Protein AF-A0A1B5Z9S0-F1 (afdb_monomer)

Sequence (116 aa):
MFTLGWGVGGEAWVWRQPLRAWEEEMLGECQTLLLTVSLQDQFSDRWQWRPDLDRGYTVRGAYQLLTDQDVAPLDVAAGLIWHSQVPLKVSILAWRLLRDRLPTKANLISRGCLSS

Organism: Trifolium subterraneum (NCBI:txid3900)

Structure (mmCIF, N/CA/C/O backbone):
data_AF-A0A1B5Z9S0-F1
#
_entry.id   AF-A0A1B5Z9S0-F1
#
loop_
_atom_site.group_PDB
_atom_site.id
_atom_site.type_symbol
_atom_site.label_atom_id
_atom_site.label_alt_id
_atom_site.label_comp_id
_atom_site.label_asym_id
_atom_site.label_entity_id
_atom_site.label_seq_id
_atom_site.pdbx_PDB_ins_code
_atom_site.Cartn_x
_atom_site.Cartn_y
_atom_site.Cartn_z
_atom_site.occupancy
_atom_site.B_iso_or_equiv
_atom_site.auth_seq_id
_atom_site.auth_comp_id
_atom_site.auth_asym_id
_atom_site.auth_atom_id
_atom_site.pdbx_PDB_model_num
ATOM 1 N N . MET A 1 1 ? -17.980 -10.823 32.145 1.00 39.53 1 MET A N 1
ATOM 2 C CA . MET A 1 1 ? -18.775 -11.681 31.242 1.00 39.53 1 MET A CA 1
ATOM 3 C C . MET A 1 1 ? -20.001 -10.870 30.832 1.00 39.53 1 MET A C 1
ATOM 5 O O . MET A 1 1 ? -20.723 -10.445 31.720 1.00 39.53 1 MET A O 1
ATOM 9 N N . PHE A 1 2 ? -20.146 -10.599 29.529 1.00 36.25 2 PHE A N 1
ATOM 10 C CA . PHE A 1 2 ? -21.227 -9.855 28.852 1.00 36.25 2 PHE A CA 1
ATOM 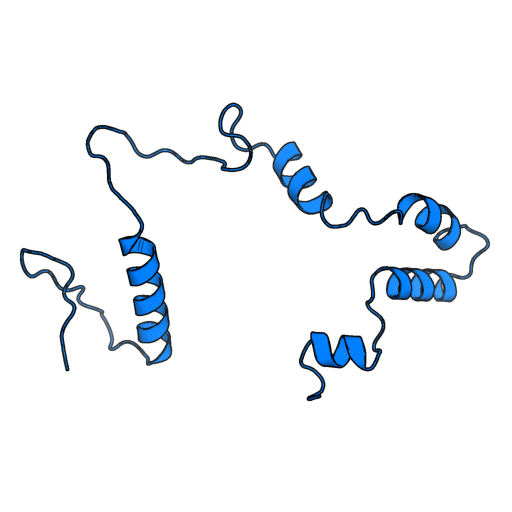11 C C . PHE A 1 2 ? -21.395 -8.355 29.149 1.00 36.25 2 PHE A C 1
ATOM 13 O O . PHE A 1 2 ? -22.282 -7.937 29.882 1.00 36.25 2 PHE A O 1
ATOM 20 N N . THR A 1 3 ? -20.634 -7.531 28.433 1.00 44.34 3 THR A N 1
ATOM 21 C CA . THR A 1 3 ? -21.094 -6.201 28.008 1.00 44.34 3 THR A CA 1
ATOM 22 C C . THR A 1 3 ? -20.685 -6.043 26.557 1.00 44.34 3 THR A C 1
ATOM 24 O O . THR A 1 3 ? -19.490 -5.953 26.317 1.00 44.34 3 THR A O 1
ATOM 27 N N . LEU A 1 4 ? -21.636 -6.092 25.619 1.00 47.66 4 LEU A N 1
ATOM 28 C CA . LEU A 1 4 ? -21.626 -5.381 24.324 1.00 47.66 4 LEU A CA 1
ATOM 29 C C . LEU A 1 4 ? -22.734 -5.943 23.424 1.00 47.66 4 LEU A C 1
ATOM 31 O O . LEU A 1 4 ? -22.500 -6.655 22.451 1.00 47.66 4 LEU A O 1
ATOM 35 N N . GLY A 1 5 ? -23.972 -5.599 23.782 1.00 45.69 5 GLY A N 1
ATOM 36 C CA . GLY A 1 5 ? -25.046 -5.492 22.808 1.00 45.69 5 GLY A CA 1
ATOM 37 C C . GLY A 1 5 ? -25.050 -4.073 22.260 1.00 45.69 5 GLY A C 1
ATOM 38 O O . GLY A 1 5 ? -25.242 -3.125 23.016 1.00 45.69 5 GLY A O 1
ATOM 39 N N . TRP A 1 6 ? -24.769 -3.921 20.971 1.00 55.22 6 TRP A N 1
ATOM 40 C CA . TRP A 1 6 ? -24.775 -2.632 20.289 1.00 55.22 6 TRP A CA 1
ATOM 41 C C . TRP A 1 6 ? -26.215 -2.181 20.033 1.00 55.22 6 TRP A C 1
ATOM 43 O O . TRP A 1 6 ? -26.771 -2.421 18.969 1.00 55.22 6 TRP A O 1
ATOM 53 N N . GLY A 1 7 ? -26.825 -1.518 21.014 1.00 46.81 7 GLY A N 1
ATOM 54 C CA . GLY A 1 7 ? -28.094 -0.830 20.819 1.00 46.81 7 GLY A CA 1
ATOM 55 C C . GLY A 1 7 ? -28.592 -0.152 22.088 1.00 46.81 7 GLY A C 1
ATOM 56 O O . GLY A 1 7 ? -28.710 -0.789 23.130 1.00 46.81 7 GLY A O 1
ATOM 57 N N . VAL A 1 8 ? -28.989 1.119 21.972 1.00 47.00 8 VAL A N 1
ATOM 58 C CA . VAL A 1 8 ? -29.750 1.859 23.004 1.00 47.00 8 VAL A CA 1
ATOM 59 C C . VAL A 1 8 ? -31.100 1.169 23.318 1.00 47.00 8 VAL A C 1
ATOM 61 O O . VAL A 1 8 ? -31.738 1.486 24.316 1.00 47.00 8 VAL A O 1
ATOM 64 N N . GLY A 1 9 ? -31.502 0.170 22.516 1.00 52.38 9 GLY A N 1
ATOM 65 C CA . GLY A 1 9 ? -32.674 -0.691 22.714 1.00 52.38 9 GLY A CA 1
ATOM 66 C C . GLY A 1 9 ? -32.392 -2.176 23.004 1.00 52.38 9 GLY A C 1
ATOM 67 O O . GLY A 1 9 ? -33.333 -2.957 23.005 1.00 52.38 9 GLY A O 1
ATOM 68 N N . GLY A 1 10 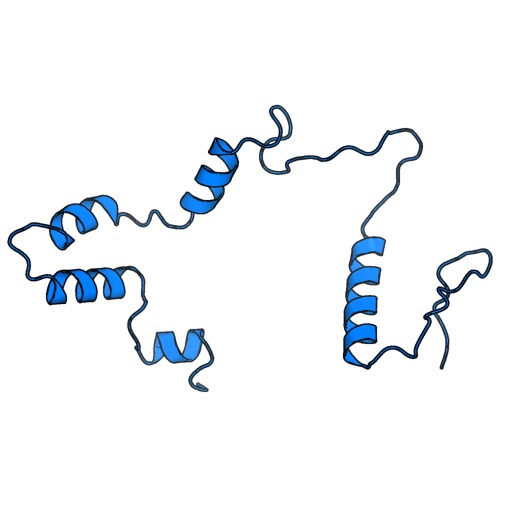? -31.142 -2.594 23.250 1.00 48.00 10 GLY A N 1
ATOM 69 C CA . GLY A 1 10 ? -30.860 -3.955 23.734 1.00 48.00 10 GLY A CA 1
ATOM 70 C C . GLY A 1 10 ? -30.852 -5.089 22.697 1.00 48.00 10 GLY A C 1
ATOM 71 O O . GLY A 1 10 ? -30.881 -6.252 23.094 1.00 48.00 10 GLY A O 1
ATOM 72 N N . GLU A 1 11 ? -30.746 -4.811 21.396 1.00 53.69 11 GLU A N 1
ATOM 73 C CA . GLU A 1 11 ? -30.492 -5.868 20.406 1.00 53.69 11 GLU A CA 1
ATOM 74 C C . GLU A 1 11 ? -28.991 -6.170 20.323 1.00 53.69 11 GLU A C 1
ATOM 76 O O . GLU A 1 11 ? -28.239 -5.634 19.511 1.00 53.69 11 GLU A O 1
ATOM 81 N N . ALA A 1 12 ? -28.526 -7.019 21.239 1.00 62.91 12 ALA A N 1
ATOM 82 C CA . ALA A 1 12 ? -27.203 -7.607 21.139 1.00 62.91 12 ALA A CA 1
ATOM 83 C C . ALA A 1 12 ? -27.143 -8.560 19.941 1.00 62.91 12 ALA A C 1
ATOM 85 O O . ALA A 1 12 ? -28.045 -9.374 19.749 1.00 62.91 12 ALA A O 1
ATOM 86 N N . TRP A 1 13 ? -26.063 -8.489 19.161 1.00 68.25 13 TRP A N 1
ATOM 87 C CA . TRP A 1 13 ? -25.800 -9.450 18.094 1.00 68.25 13 TRP A CA 1
ATOM 88 C C . TRP A 1 13 ? -25.803 -10.867 18.678 1.00 68.25 13 TRP A C 1
ATOM 90 O O . TRP A 1 13 ? -24.955 -11.211 19.504 1.00 68.25 13 TRP A O 1
ATOM 100 N N . VAL A 1 14 ? -26.770 -11.689 18.268 1.00 75.19 14 VAL A N 1
ATOM 101 C CA . VAL A 1 14 ? -26.849 -13.093 18.681 1.00 75.19 14 VAL A CA 1
ATOM 102 C C . VAL A 1 14 ? -26.053 -13.927 17.688 1.00 75.19 14 VAL A C 1
ATOM 104 O O . VAL A 1 14 ? -26.518 -14.248 16.592 1.00 75.19 14 VAL A O 1
ATOM 107 N N . TRP A 1 15 ? -24.829 -14.277 18.069 1.00 80.62 15 TRP A N 1
ATOM 108 C CA . TRP A 1 15 ? -23.994 -15.175 17.280 1.00 80.62 15 TRP A CA 1
ATOM 109 C C . TRP A 1 15 ? -24.552 -16.600 17.328 1.00 80.62 15 TRP A C 1
ATOM 111 O O . TRP A 1 15 ? -24.961 -17.090 18.380 1.00 80.62 15 TRP A O 1
ATOM 121 N N . ARG A 1 16 ? -24.545 -17.298 16.186 1.00 83.62 16 ARG A N 1
ATOM 122 C CA . ARG A 1 16 ? -25.005 -18.699 16.106 1.00 83.62 16 ARG A CA 1
ATOM 123 C C . ARG A 1 16 ? -24.112 -19.671 16.889 1.00 83.62 16 ARG A C 1
ATOM 125 O O . ARG A 1 16 ? -24.557 -20.763 17.221 1.00 83.62 16 ARG A O 1
ATOM 132 N N . GLN A 1 17 ? -22.867 -19.283 17.160 1.00 85.19 17 GLN A N 1
ATOM 133 C CA . GLN A 1 17 ? -21.874 -20.042 17.916 1.00 85.19 17 GLN A CA 1
ATOM 134 C C . GLN A 1 17 ? -21.082 -19.073 18.816 1.00 85.19 17 GLN A C 1
ATOM 136 O O . GLN A 1 17 ? -20.920 -17.914 18.427 1.00 85.19 17 GLN A O 1
ATOM 141 N N . PRO A 1 18 ? -20.552 -19.522 19.974 1.00 84.88 18 PRO A N 1
ATOM 142 C CA . PRO A 1 18 ? -19.528 -18.774 20.694 1.00 84.88 18 PRO A CA 1
ATOM 143 C C . PRO A 1 18 ? -18.347 -18.421 19.787 1.00 84.88 18 PRO A C 1
ATOM 145 O O . PRO A 1 18 ? -17.822 -19.292 19.080 1.00 84.88 18 PRO A O 1
ATOM 148 N N . LEU A 1 19 ? -17.948 -17.152 19.834 1.00 84.50 19 LEU A N 1
ATOM 149 C CA . LEU A 1 19 ? -16.773 -16.662 19.131 1.00 84.50 19 LEU A CA 1
ATOM 150 C C . LEU A 1 19 ? -15.516 -17.284 19.738 1.00 84.50 19 LEU A C 1
ATOM 152 O O . LEU A 1 19 ? -15.411 -17.508 20.945 1.00 84.50 19 LEU A O 1
ATOM 156 N N . ARG A 1 20 ? -14.552 -17.593 18.882 1.00 89.12 20 ARG A N 1
ATOM 157 C CA . ARG A 1 20 ? -13.207 -17.980 19.302 1.00 89.12 20 ARG A CA 1
ATOM 158 C C . ARG A 1 20 ? -12.450 -16.732 19.750 1.00 89.12 20 ARG A C 1
ATOM 160 O O . ARG A 1 20 ? -12.764 -15.631 19.313 1.00 89.12 20 ARG A O 1
ATOM 167 N N . ALA A 1 21 ? -11.401 -16.905 20.551 1.00 85.94 21 ALA A N 1
ATOM 168 C CA . ALA A 1 21 ? -10.630 -15.777 21.087 1.00 85.94 21 ALA A CA 1
ATOM 169 C C . ALA A 1 21 ? -10.142 -14.793 20.000 1.00 85.94 21 ALA A C 1
ATOM 171 O O . ALA A 1 21 ? -10.245 -13.586 20.173 1.00 85.94 21 ALA A O 1
ATOM 172 N N . TRP A 1 22 ? -9.692 -15.297 18.846 1.00 88.81 22 TRP A N 1
ATOM 173 C CA . TRP A 1 22 ? -9.279 -14.443 17.726 1.00 88.81 22 TRP A CA 1
ATOM 174 C C . TRP A 1 22 ? -10.456 -13.778 16.993 1.00 88.81 22 TRP A C 1
ATOM 176 O O . TRP A 1 22 ? -10.290 -12.720 16.403 1.00 88.81 22 TRP A O 1
ATOM 186 N N . GLU A 1 23 ? -11.652 -14.373 17.010 1.00 88.75 23 GLU A N 1
ATOM 187 C CA . GLU A 1 23 ? -12.852 -13.753 16.431 1.00 88.75 23 GLU A CA 1
ATOM 188 C C . GLU A 1 23 ? -13.360 -12.619 17.328 1.00 88.75 23 GLU A C 1
ATOM 190 O O . GLU A 1 23 ? -13.832 -11.608 16.818 1.00 88.75 23 GLU A O 1
ATOM 195 N N . GLU A 1 24 ? -13.228 -12.756 18.652 1.00 86.19 24 GLU A N 1
ATOM 196 C CA . GLU A 1 24 ? -13.491 -11.669 19.603 1.00 86.19 24 GLU A CA 1
ATOM 197 C C . GLU A 1 24 ? -12.503 -10.510 19.420 1.00 86.19 24 GLU A C 1
ATOM 199 O O . GLU A 1 24 ? -12.915 -9.350 19.430 1.00 86.19 24 GLU A O 1
ATOM 204 N N . GLU A 1 25 ? -11.222 -10.814 19.191 1.00 86.88 25 GLU A N 1
ATOM 205 C CA . GLU A 1 25 ? -10.195 -9.815 18.872 1.00 86.88 25 GLU A CA 1
ATOM 206 C C . GLU A 1 25 ? -10.524 -9.073 17.567 1.00 86.88 25 GLU A C 1
ATOM 208 O O . GLU A 1 25 ? -10.637 -7.846 17.569 1.00 86.88 25 GLU A O 1
ATOM 213 N N . MET A 1 26 ? -10.807 -9.805 16.482 1.00 87.50 26 MET A N 1
ATOM 214 C CA . MET A 1 26 ? -11.238 -9.215 15.207 1.00 87.50 26 MET A CA 1
ATOM 215 C C . MET A 1 26 ? -12.522 -8.387 15.352 1.00 87.50 26 MET A C 1
ATOM 217 O O . MET A 1 26 ? -12.646 -7.320 14.752 1.00 87.50 26 MET A O 1
ATOM 221 N N . LEU A 1 27 ? -13.487 -8.845 16.157 1.00 86.94 27 LEU A N 1
ATOM 222 C CA . LEU A 1 27 ? -14.707 -8.089 16.429 1.00 86.94 27 LEU A CA 1
ATOM 223 C C . LEU A 1 27 ? -14.394 -6.777 17.164 1.00 86.94 27 LEU A C 1
ATOM 225 O O . LEU A 1 27 ? -14.987 -5.751 16.833 1.00 86.94 27 LEU A O 1
ATOM 229 N N . GLY A 1 28 ? -13.464 -6.789 18.121 1.00 87.19 28 GLY A N 1
ATOM 230 C CA . GLY A 1 28 ? -12.987 -5.588 18.811 1.00 87.19 28 GLY A CA 1
ATOM 231 C C . GLY A 1 28 ? -12.329 -4.580 17.863 1.00 87.19 28 GLY A C 1
ATOM 232 O O . GLY A 1 28 ? -12.619 -3.380 17.927 1.00 87.19 28 GLY A O 1
ATOM 233 N N . GLU A 1 29 ? -11.513 -5.058 16.923 1.00 88.94 29 GLU A N 1
ATOM 234 C CA . GLU A 1 29 ? -10.938 -4.223 15.863 1.00 88.94 29 GLU A CA 1
ATOM 235 C C . GLU A 1 29 ? -12.027 -3.621 14.966 1.00 88.94 29 GLU A C 1
ATOM 237 O O . GLU A 1 29 ? -12.057 -2.406 14.751 1.00 88.94 29 GLU A O 1
ATOM 242 N N . CYS A 1 30 ? -12.977 -4.438 14.498 1.00 85.31 30 CYS A N 1
ATOM 243 C CA . CYS A 1 30 ? -14.103 -3.973 13.689 1.00 85.31 30 CYS A CA 1
ATOM 244 C C . CYS A 1 30 ? -14.945 -2.920 14.419 1.00 85.31 30 CYS A C 1
ATOM 246 O O . CYS A 1 30 ? -15.304 -1.903 13.828 1.00 85.31 30 CYS A O 1
ATOM 248 N N . GLN A 1 31 ? -15.243 -3.128 15.703 1.00 84.19 31 GLN A N 1
ATOM 249 C CA . GLN A 1 31 ? -15.976 -2.157 16.518 1.00 84.19 31 GLN A CA 1
ATOM 250 C C . GLN A 1 31 ? -15.226 -0.829 16.620 1.00 84.19 31 GLN A C 1
ATOM 252 O O . GLN A 1 31 ? -15.828 0.233 16.469 1.00 84.19 31 GLN A O 1
ATOM 257 N N . THR A 1 32 ? -13.909 -0.885 16.814 1.00 87.69 32 THR A N 1
ATOM 258 C CA . THR A 1 32 ? -13.063 0.310 16.882 1.00 87.69 32 THR A CA 1
ATOM 259 C C . THR A 1 32 ? -13.082 1.082 15.563 1.00 87.69 32 THR A C 1
ATOM 261 O O . THR A 1 32 ? -13.198 2.306 15.570 1.00 87.69 32 THR A O 1
ATOM 264 N N . LEU A 1 33 ? -13.053 0.383 14.424 1.00 85.00 33 LEU A N 1
ATOM 265 C CA . LEU A 1 33 ? -13.194 1.004 13.105 1.00 85.00 33 LEU A CA 1
ATOM 266 C C . LEU A 1 33 ? -14.568 1.664 12.929 1.00 85.00 33 LEU A C 1
ATOM 268 O O . LEU A 1 33 ? -14.641 2.805 12.479 1.00 85.00 33 LEU A O 1
ATOM 272 N N . LEU A 1 34 ? -15.651 0.991 13.324 1.00 83.25 34 LEU A N 1
ATOM 273 C CA . LEU A 1 34 ? -17.013 1.518 13.188 1.00 83.25 34 LEU A CA 1
ATOM 274 C C . LEU A 1 34 ? -17.276 2.735 14.084 1.00 83.25 34 LEU A C 1
ATOM 276 O O . LEU A 1 34 ? -17.995 3.636 13.665 1.00 83.25 34 LEU A O 1
ATOM 280 N N . LEU A 1 35 ? -16.651 2.817 15.266 1.00 83.44 35 LEU A N 1
ATOM 281 C CA . LEU A 1 35 ? -16.742 4.001 16.135 1.00 83.44 35 LEU A CA 1
ATOM 282 C C . LEU A 1 35 ? -16.214 5.281 15.472 1.00 83.44 35 LEU A C 1
ATOM 284 O O . LEU A 1 35 ? -16.612 6.377 15.859 1.00 83.44 35 LEU A O 1
ATOM 288 N N . THR A 1 36 ? -15.329 5.163 14.479 1.00 85.62 36 THR A N 1
ATOM 289 C CA . THR A 1 36 ? -14.799 6.325 13.747 1.00 85.62 36 THR A CA 1
ATOM 290 C C . THR A 1 36 ? -15.713 6.811 12.621 1.00 85.62 36 THR A C 1
ATOM 292 O O . THR A 1 36 ? -15.459 7.865 12.037 1.00 85.62 36 THR A O 1
ATOM 295 N N . VAL A 1 37 ? -16.783 6.072 12.312 1.00 80.88 37 VAL A N 1
ATOM 296 C CA . VAL A 1 37 ? -17.708 6.388 11.222 1.00 80.88 37 VAL A CA 1
ATOM 297 C C . VAL A 1 37 ? -18.876 7.217 11.752 1.00 80.88 37 VAL A C 1
ATOM 299 O O . VAL A 1 37 ? -19.578 6.810 12.673 1.00 80.88 37 VAL A O 1
ATOM 302 N N . SER A 1 38 ? -19.124 8.373 11.134 1.00 80.56 38 SER A N 1
ATOM 303 C CA . SER A 1 38 ? -20.330 9.171 11.362 1.00 80.56 38 SER A CA 1
ATOM 304 C C . SER A 1 38 ? -21.313 8.977 10.208 1.00 80.56 38 SER A C 1
ATOM 306 O O . SER A 1 38 ? -21.012 9.276 9.053 1.00 80.56 38 SER A O 1
ATOM 308 N N . LEU A 1 39 ? -22.496 8.447 10.520 1.00 80.94 39 LEU A N 1
ATOM 309 C CA . LEU A 1 39 ? -23.570 8.263 9.544 1.00 80.94 39 LEU A CA 1
ATOM 310 C C . LEU A 1 39 ? -24.332 9.579 9.353 1.00 80.94 39 LEU A C 1
ATOM 312 O O . LEU A 1 39 ? -24.601 10.293 10.320 1.00 80.94 39 LEU A O 1
ATOM 316 N N . GLN A 1 40 ? -24.666 9.900 8.105 1.00 82.81 40 GLN A N 1
ATOM 317 C CA . GLN A 1 40 ? -25.405 11.108 7.737 1.00 82.81 40 GLN A CA 1
ATOM 318 C C . GLN A 1 40 ? -26.702 10.698 7.037 1.00 82.81 40 GLN A C 1
ATOM 320 O O . GLN A 1 40 ? -26.658 10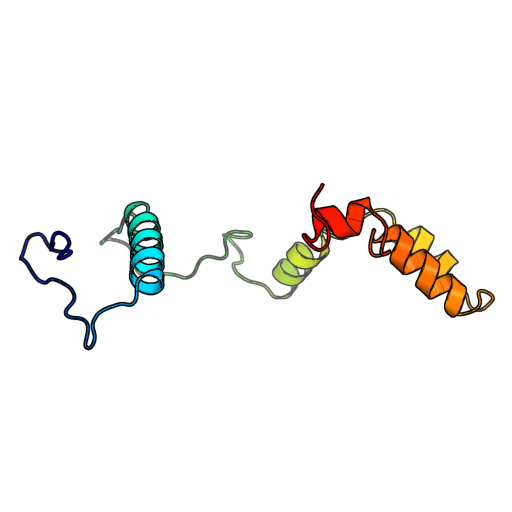.164 5.935 1.00 82.81 40 GLN A O 1
ATOM 325 N N . 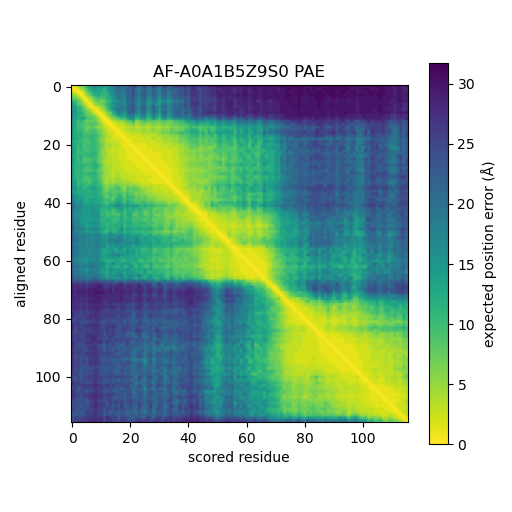ASP A 1 41 ? -27.845 10.954 7.672 1.00 83.69 41 ASP A N 1
ATOM 326 C CA . ASP A 1 41 ? -29.174 10.522 7.201 1.00 83.69 41 ASP A CA 1
ATOM 327 C C . ASP A 1 41 ? -29.620 11.251 5.916 1.00 83.69 41 ASP A C 1
ATOM 329 O O . ASP A 1 41 ? -30.424 10.772 5.124 1.00 83.69 41 ASP A O 1
ATOM 333 N N . GLN A 1 42 ? -29.050 12.428 5.665 1.00 88.81 42 GLN A N 1
ATOM 334 C CA . GLN A 1 42 ? -29.405 13.280 4.534 1.00 88.81 42 GLN A CA 1
ATOM 335 C C . GLN A 1 42 ? -28.679 12.939 3.219 1.00 88.81 42 GLN A C 1
ATOM 337 O O . GLN A 1 42 ? -28.937 13.585 2.202 1.00 88.81 42 GLN A O 1
ATOM 342 N N . PHE A 1 43 ? -27.767 11.960 3.213 1.00 83.56 43 PHE A N 1
ATOM 343 C CA . PHE A 1 43 ? -27.023 11.561 2.017 1.00 83.56 43 PHE A CA 1
ATOM 344 C C . PHE A 1 43 ? -27.209 10.077 1.716 1.00 83.56 43 PHE A C 1
ATOM 346 O O . PHE A 1 43 ? -27.166 9.234 2.602 1.00 83.56 43 PHE A O 1
ATOM 353 N N . SER A 1 44 ? -27.373 9.755 0.434 1.00 85.69 44 SER A N 1
ATOM 354 C CA . SER A 1 44 ? -27.373 8.368 -0.024 1.00 85.69 44 SER A CA 1
ATOM 355 C C . SER A 1 44 ? -25.947 7.816 -0.067 1.00 85.69 44 SER A C 1
ATOM 357 O O . SER A 1 44 ? -25.011 8.517 -0.473 1.00 85.69 44 SER A O 1
ATOM 359 N N . ASP A 1 45 ? -25.797 6.549 0.319 1.00 86.62 45 ASP A N 1
ATOM 360 C CA . ASP A 1 45 ? -24.522 5.843 0.293 1.00 86.62 45 ASP A CA 1
ATOM 361 C C . ASP A 1 45 ? -23.932 5.791 -1.121 1.00 86.62 45 ASP A C 1
ATOM 363 O O . ASP A 1 45 ? -24.585 5.404 -2.093 1.00 86.62 45 ASP A O 1
ATOM 367 N N . ARG A 1 46 ? -22.651 6.157 -1.235 1.00 83.94 46 ARG A N 1
ATOM 368 C CA . ARG A 1 46 ? -21.902 6.095 -2.495 1.00 83.94 46 ARG A CA 1
ATOM 369 C C . ARG A 1 46 ? -20.474 5.622 -2.276 1.00 83.94 46 ARG A C 1
ATOM 371 O O . ARG A 1 46 ? -19.798 6.052 -1.343 1.00 83.94 46 ARG A O 1
ATOM 378 N N . TRP A 1 47 ? -19.989 4.794 -3.196 1.00 83.06 47 TRP A N 1
ATOM 379 C CA . TRP A 1 47 ? -18.583 4.406 -3.246 1.00 83.06 47 TRP A CA 1
ATOM 380 C C . TRP A 1 47 ? -17.730 5.589 -3.699 1.00 83.06 47 TRP A C 1
ATOM 382 O O . TRP A 1 47 ? -17.982 6.175 -4.750 1.00 83.06 47 TRP A O 1
ATOM 392 N N . GLN A 1 48 ? -16.711 5.931 -2.911 1.00 85.19 48 GLN A N 1
ATOM 393 C CA . GLN A 1 48 ? -15.770 7.000 -3.234 1.00 85.19 48 GLN A CA 1
ATOM 394 C C . GLN A 1 48 ? -14.374 6.422 -3.420 1.00 85.19 48 GLN A C 1
ATOM 396 O O . GLN A 1 48 ? -13.854 5.697 -2.570 1.00 85.19 48 GLN A O 1
ATOM 401 N N . TRP A 1 49 ? -13.750 6.770 -4.539 1.00 88.88 49 TRP A N 1
ATOM 402 C CA . TRP A 1 49 ? -12.355 6.450 -4.782 1.00 88.88 49 TRP A CA 1
ATOM 403 C C . TRP A 1 49 ? -11.487 7.533 -4.145 1.00 88.88 49 TRP A C 1
ATOM 405 O O . TRP A 1 49 ? -11.321 8.611 -4.700 1.00 88.88 49 TRP A O 1
ATOM 415 N N . ARG A 1 50 ? -10.949 7.264 -2.949 1.00 85.38 50 ARG A N 1
ATOM 416 C CA . ARG A 1 50 ? -10.175 8.255 -2.173 1.00 85.38 50 ARG A CA 1
ATOM 417 C C . ARG A 1 50 ? -9.061 8.971 -2.958 1.00 85.38 50 ARG A C 1
ATOM 419 O O . ARG A 1 50 ? -8.863 10.151 -2.690 1.00 85.38 50 ARG A O 1
ATOM 426 N N . PRO A 1 51 ? -8.330 8.314 -3.879 1.00 84.62 51 PRO A N 1
ATOM 427 C CA . PRO A 1 51 ? -7.280 8.986 -4.643 1.00 84.62 51 PRO A CA 1
ATOM 428 C C . PRO A 1 51 ? -7.774 10.010 -5.674 1.00 84.62 51 PRO A C 1
ATOM 430 O O . PRO A 1 51 ? -7.011 10.900 -6.028 1.00 84.62 51 PRO A O 1
ATOM 433 N N . ASP A 1 52 ? -9.007 9.888 -6.171 1.00 83.19 52 ASP A N 1
ATOM 434 C CA . ASP A 1 52 ? -9.597 10.832 -7.127 1.00 83.19 52 ASP A CA 1
ATOM 435 C C . ASP A 1 52 ? -11.109 10.913 -6.886 1.00 83.19 52 ASP A C 1
ATOM 437 O O . ASP A 1 52 ? -11.877 10.029 -7.282 1.00 83.19 52 ASP A O 1
ATOM 441 N N . LEU A 1 53 ? -11.520 11.975 -6.190 1.00 82.31 53 LEU A N 1
ATOM 442 C CA . LEU A 1 53 ? -12.909 12.203 -5.796 1.00 82.31 53 LEU A CA 1
ATOM 443 C C . LEU A 1 53 ? -13.774 12.743 -6.947 1.00 82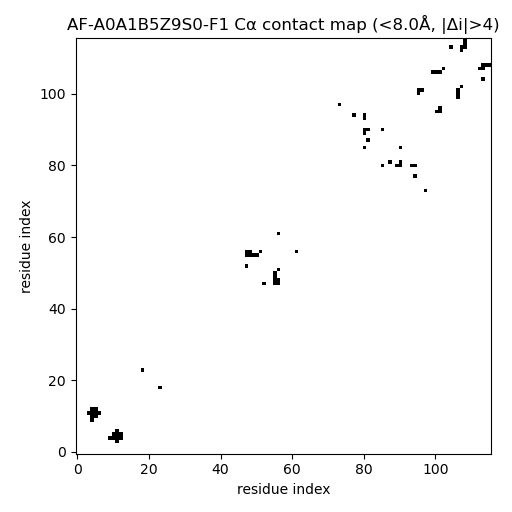.31 53 LEU A C 1
ATOM 445 O O . LEU A 1 53 ? -14.996 12.628 -6.869 1.00 82.31 53 LEU A O 1
ATOM 449 N N . ASP A 1 54 ? -13.160 13.285 -8.004 1.00 82.25 54 ASP A N 1
ATOM 450 C CA . ASP A 1 54 ? -13.863 13.946 -9.107 1.00 82.25 54 ASP A CA 1
ATOM 451 C C . ASP A 1 54 ? -14.164 12.970 -10.250 1.00 82.25 54 ASP A C 1
ATOM 453 O O . ASP A 1 54 ? -15.291 12.903 -10.742 1.00 82.25 54 ASP A O 1
ATOM 457 N N . ARG A 1 55 ? -13.164 12.188 -10.683 1.00 83.12 55 ARG A N 1
ATOM 458 C CA . ARG A 1 55 ? -13.336 11.169 -11.737 1.00 83.12 55 ARG A CA 1
ATOM 459 C C . ARG A 1 55 ? -13.727 9.801 -11.192 1.00 83.12 55 ARG A C 1
ATOM 461 O O . ARG A 1 55 ? -14.223 8.973 -11.957 1.00 83.12 55 ARG A O 1
ATOM 468 N N . GLY A 1 56 ? -13.504 9.553 -9.903 1.00 86.75 56 GLY A N 1
ATOM 469 C CA . GLY A 1 56 ? -13.740 8.258 -9.279 1.00 86.75 56 GLY A CA 1
ATOM 470 C C . GLY A 1 56 ? -12.692 7.207 -9.662 1.00 86.75 56 GLY A C 1
ATOM 471 O O . GLY A 1 56 ? -11.566 7.509 -10.063 1.00 86.75 56 GLY A O 1
ATOM 472 N N . TYR A 1 57 ? -13.056 5.932 -9.514 1.00 86.31 57 TYR A N 1
ATOM 473 C CA . TYR A 1 57 ? -12.146 4.827 -9.803 1.00 86.31 57 TYR A CA 1
ATOM 474 C C . TYR A 1 57 ? -11.880 4.710 -11.305 1.00 86.31 57 TYR A C 1
ATOM 476 O O . TYR A 1 57 ? -12.796 4.536 -12.108 1.00 86.31 57 TYR A O 1
ATOM 484 N N . THR A 1 58 ? -10.602 4.704 -11.679 1.00 90.38 58 THR A N 1
ATOM 485 C CA . THR A 1 58 ? -10.170 4.312 -13.020 1.00 90.38 58 THR A CA 1
ATOM 486 C C . THR A 1 58 ? -9.088 3.251 -12.916 1.00 90.38 58 THR A C 1
ATOM 488 O O . THR A 1 58 ? -8.184 3.348 -12.085 1.00 90.38 58 THR A O 1
ATOM 491 N N . VAL A 1 59 ? -9.139 2.253 -13.802 1.00 88.44 59 VAL A N 1
ATOM 492 C CA . VAL A 1 59 ? -8.122 1.188 -13.861 1.00 88.44 59 VAL A CA 1
ATOM 493 C C . VAL A 1 59 ? -6.727 1.785 -14.053 1.00 88.44 59 VAL A C 1
ATOM 495 O O . VAL A 1 59 ? -5.778 1.364 -13.400 1.00 88.44 59 VAL A O 1
ATOM 498 N N . ARG A 1 60 ? -6.609 2.821 -14.894 1.00 87.38 60 ARG A N 1
ATOM 499 C CA . ARG A 1 60 ? -5.351 3.540 -15.125 1.00 87.38 60 ARG A CA 1
ATOM 500 C C . ARG A 1 60 ? -4.822 4.202 -13.851 1.00 87.38 60 ARG A C 1
ATOM 502 O O . ARG A 1 60 ? -3.651 4.018 -13.545 1.00 87.38 60 ARG A O 1
ATOM 509 N N . GLY A 1 61 ? -5.661 4.941 -13.122 1.00 86.31 61 GLY A N 1
ATOM 510 C CA . GLY A 1 61 ? -5.250 5.608 -11.884 1.00 86.31 61 GLY A CA 1
ATOM 511 C C . GLY A 1 61 ? -4.872 4.611 -10.791 1.00 86.31 61 GLY A C 1
ATOM 512 O O . GLY A 1 61 ? -3.853 4.776 -10.132 1.00 86.31 61 GLY A O 1
ATOM 513 N N . ALA A 1 62 ? -5.628 3.518 -10.655 1.00 88.88 62 ALA A N 1
ATOM 514 C CA . ALA A 1 62 ? -5.284 2.440 -9.734 1.00 88.88 62 ALA A CA 1
ATOM 515 C C . ALA A 1 62 ? -3.942 1.783 -10.097 1.00 88.88 62 ALA A C 1
ATOM 517 O O . ALA A 1 62 ? -3.098 1.588 -9.228 1.00 88.88 62 ALA A O 1
ATOM 518 N N . TYR A 1 63 ? -3.717 1.490 -11.380 1.00 86.94 63 TYR A N 1
ATOM 519 C CA . TYR A 1 63 ? -2.463 0.904 -11.850 1.00 86.94 63 TYR A CA 1
ATOM 520 C C . TYR A 1 63 ? -1.269 1.836 -11.614 1.00 86.94 63 TYR A C 1
ATOM 522 O O . TYR A 1 63 ? -0.215 1.378 -11.182 1.00 86.94 63 TYR A O 1
ATOM 530 N N . GLN A 1 64 ? -1.438 3.140 -11.841 1.00 84.25 64 GLN A N 1
ATOM 531 C CA . GLN A 1 64 ? -0.415 4.145 -11.545 1.00 84.25 64 GLN A CA 1
ATOM 532 C C . GLN A 1 64 ? -0.085 4.184 -10.052 1.00 84.25 64 GLN A C 1
ATOM 534 O O . GLN A 1 64 ? 1.074 4.018 -9.706 1.00 84.25 64 GLN A O 1
ATOM 539 N N . LEU A 1 65 ? -1.080 4.258 -9.163 1.00 84.38 65 LEU A N 1
ATOM 540 C CA . LEU A 1 65 ? -0.843 4.251 -7.711 1.00 84.38 65 LEU A CA 1
ATOM 541 C C . LEU A 1 65 ? -0.126 2.989 -7.219 1.00 84.38 65 LEU A C 1
ATOM 543 O O . LEU A 1 65 ? 0.702 3.055 -6.314 1.00 84.38 65 LEU A O 1
ATOM 547 N N . LEU A 1 66 ? -0.444 1.835 -7.810 1.00 84.25 66 LEU A N 1
ATOM 548 C CA . LEU A 1 66 ? 0.221 0.572 -7.492 1.00 84.25 66 LEU A CA 1
ATOM 549 C C . LEU A 1 66 ? 1.659 0.514 -8.025 1.00 84.25 66 LEU A C 1
ATOM 551 O O . LEU A 1 66 ? 2.483 -0.203 -7.463 1.00 84.25 66 LEU A O 1
ATOM 555 N N . THR A 1 67 ? 1.960 1.248 -9.098 1.00 77.88 67 THR A N 1
ATOM 556 C CA . THR A 1 67 ? 3.269 1.223 -9.768 1.00 77.88 67 THR A CA 1
ATOM 557 C C . THR A 1 67 ? 4.185 2.370 -9.318 1.00 77.88 67 THR A C 1
ATOM 559 O O . THR A 1 67 ? 5.403 2.213 -9.354 1.00 77.88 67 THR A O 1
ATOM 562 N N . ASP A 1 68 ? 3.633 3.480 -8.816 1.00 69.25 68 ASP A N 1
ATOM 563 C CA . ASP A 1 68 ? 4.377 4.655 -8.329 1.00 69.25 68 ASP A CA 1
ATOM 564 C C . ASP A 1 68 ? 5.313 4.318 -7.156 1.00 69.25 68 ASP A C 1
ATOM 566 O O . ASP A 1 68 ? 6.314 5.000 -6.948 1.00 69.25 68 ASP A O 1
ATOM 570 N N . GLN A 1 69 ? 5.042 3.240 -6.411 1.00 59.69 69 GLN A N 1
ATOM 571 C CA . GLN A 1 69 ? 5.894 2.814 -5.297 1.00 59.69 69 GLN A CA 1
ATOM 572 C C . GLN A 1 69 ? 7.200 2.114 -5.723 1.00 59.69 69 GLN A C 1
ATOM 574 O O . GLN A 1 69 ? 8.077 1.963 -4.877 1.00 59.69 69 GLN A O 1
ATOM 579 N N . ASP A 1 70 ? 7.369 1.697 -6.989 1.00 55.19 70 ASP A N 1
ATOM 580 C CA . ASP A 1 70 ? 8.539 0.896 -7.418 1.00 55.19 70 ASP A CA 1
ATOM 581 C C . ASP A 1 70 ? 9.474 1.618 -8.405 1.00 55.19 70 ASP A C 1
ATOM 583 O O . ASP A 1 70 ? 10.349 0.993 -9.005 1.00 55.19 70 ASP A O 1
ATOM 587 N N . VAL A 1 71 ? 9.353 2.942 -8.562 1.00 53.44 71 VAL A N 1
ATOM 588 C CA . VAL A 1 71 ? 10.283 3.711 -9.407 1.00 53.44 71 VAL A CA 1
ATOM 589 C C . VAL A 1 71 ? 11.397 4.323 -8.556 1.00 53.44 71 VAL A C 1
ATOM 591 O O . VAL A 1 71 ? 11.591 5.534 -8.477 1.00 53.44 71 VAL A O 1
ATOM 594 N N . ALA A 1 72 ? 12.216 3.446 -7.969 1.00 56.66 72 ALA A N 1
ATOM 595 C CA . ALA A 1 72 ? 13.647 3.742 -7.908 1.00 56.66 72 ALA A CA 1
ATOM 596 C C . ALA A 1 72 ? 14.139 4.026 -9.351 1.00 56.66 72 ALA A C 1
ATOM 598 O O . ALA A 1 72 ? 13.469 3.607 -10.299 1.00 56.66 72 ALA A O 1
ATOM 599 N N . PRO A 1 73 ? 15.290 4.687 -9.585 1.00 60.31 73 PRO A N 1
ATOM 600 C CA . PRO A 1 73 ? 15.832 4.926 -10.930 1.00 60.31 73 PRO A CA 1
ATOM 601 C C . PRO A 1 73 ? 16.384 3.623 -11.547 1.00 60.31 73 PRO A C 1
ATOM 603 O O . PRO A 1 73 ? 17.530 3.522 -11.979 1.00 60.31 73 PRO A O 1
ATOM 606 N N . LEU A 1 74 ? 15.556 2.583 -11.540 1.00 62.19 74 LEU A N 1
ATOM 607 C CA . LEU A 1 74 ? 15.807 1.236 -11.993 1.00 62.19 74 LEU A CA 1
ATOM 608 C C . LEU A 1 74 ? 15.643 1.132 -13.504 1.00 62.19 74 LEU A C 1
ATOM 610 O O . LEU A 1 74 ? 16.117 0.166 -14.072 1.00 62.19 74 LEU A O 1
ATOM 614 N N . ASP A 1 75 ? 15.012 2.109 -14.156 1.00 68.50 75 ASP A N 1
ATOM 615 C CA . ASP A 1 75 ? 14.737 2.082 -15.595 1.00 68.50 75 ASP A CA 1
ATOM 616 C C . ASP A 1 75 ? 16.034 2.071 -16.428 1.00 68.50 75 ASP A C 1
ATOM 618 O O . ASP A 1 75 ? 16.256 1.196 -17.266 1.00 68.50 75 ASP A O 1
ATOM 622 N N . VAL A 1 76 ? 16.988 2.947 -16.088 1.00 69.69 76 VAL A N 1
ATOM 623 C CA . VAL A 1 76 ? 18.320 2.969 -16.721 1.00 69.69 76 VAL A CA 1
ATOM 624 C C . VAL A 1 76 ? 19.108 1.693 -16.398 1.00 69.69 76 VAL A C 1
ATOM 626 O O . VAL A 1 76 ? 19.762 1.115 -17.268 1.00 69.69 76 VAL A O 1
ATOM 629 N N . ALA A 1 77 ? 19.025 1.214 -15.153 1.00 72.75 77 ALA A N 1
ATOM 630 C CA . ALA A 1 77 ? 19.692 -0.016 -14.738 1.00 72.75 77 ALA A CA 1
ATOM 631 C C . ALA A 1 77 ? 19.076 -1.260 -15.405 1.00 72.75 77 ALA A C 1
ATOM 633 O O . ALA A 1 77 ? 19.802 -2.183 -15.761 1.00 72.75 77 ALA A O 1
ATOM 634 N N . ALA A 1 78 ? 17.763 -1.281 -15.636 1.00 78.88 78 ALA A N 1
ATOM 635 C CA . ALA A 1 78 ? 17.043 -2.378 -16.271 1.00 78.88 78 ALA A CA 1
ATOM 636 C C . ALA A 1 78 ? 17.516 -2.580 -17.713 1.00 78.88 78 ALA A C 1
ATOM 638 O O . ALA A 1 78 ? 17.759 -3.720 -18.109 1.00 78.88 78 ALA A O 1
ATOM 639 N N . GLY A 1 79 ? 17.737 -1.493 -18.459 1.00 80.81 79 GLY A N 1
ATOM 640 C CA . GLY A 1 79 ? 18.303 -1.560 -19.810 1.00 80.81 79 GLY A CA 1
ATOM 641 C C . GLY A 1 79 ? 19.681 -2.233 -19.855 1.00 80.81 79 GLY A C 1
ATOM 642 O O . GLY A 1 79 ? 19.952 -3.031 -20.750 1.00 80.81 79 GLY A O 1
ATOM 643 N N . LEU A 1 80 ? 20.533 -1.974 -18.858 1.00 82.25 80 LEU A N 1
ATOM 644 C CA . LEU A 1 80 ? 21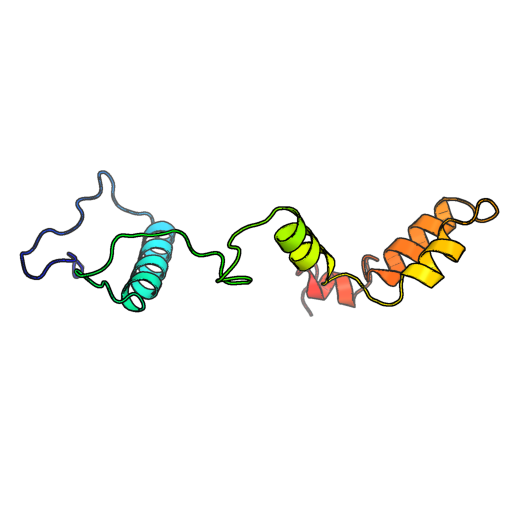.858 -2.597 -18.745 1.00 82.25 80 LEU A CA 1
ATOM 645 C C . LEU A 1 80 ? 21.787 -4.054 -18.259 1.00 82.25 80 LEU A C 1
ATOM 647 O O . LEU A 1 80 ? 22.520 -4.909 -18.750 1.00 82.25 80 LEU A O 1
ATOM 651 N N . ILE A 1 81 ? 20.898 -4.353 -17.309 1.00 85.81 81 ILE A N 1
ATOM 652 C CA . ILE A 1 81 ? 20.747 -5.684 -16.697 1.00 85.81 81 ILE A CA 1
ATOM 653 C C . ILE A 1 81 ? 20.199 -6.699 -17.693 1.00 85.81 81 ILE A C 1
ATOM 655 O O . ILE A 1 81 ? 20.657 -7.841 -17.717 1.00 85.81 81 ILE A O 1
ATOM 659 N N . TRP A 1 82 ? 19.224 -6.296 -18.503 1.00 87.69 82 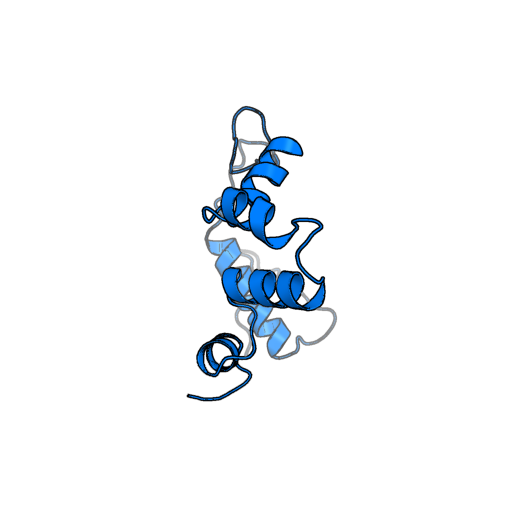TRP A N 1
ATOM 660 C CA . TRP A 1 82 ? 18.546 -7.168 -19.463 1.00 87.69 82 TRP A CA 1
ATOM 661 C C . TRP A 1 82 ? 19.168 -7.120 -20.865 1.00 87.69 82 TRP A C 1
ATOM 663 O O . TRP A 1 82 ? 18.567 -7.599 -21.826 1.00 87.69 82 TRP A O 1
ATOM 673 N N . HIS A 1 83 ? 20.379 -6.571 -20.995 1.00 88.19 83 HIS A N 1
ATOM 674 C CA . HIS A 1 83 ? 21.100 -6.526 -22.260 1.00 88.19 83 HIS A CA 1
ATOM 675 C C . HIS A 1 83 ? 21.455 -7.939 -22.756 1.00 88.19 83 HIS A C 1
ATOM 677 O O . HIS A 1 83 ? 21.883 -8.795 -21.984 1.00 88.19 83 HIS A O 1
ATOM 683 N N . SER A 1 84 ? 21.343 -8.177 -24.066 1.00 85.75 84 SER A N 1
ATOM 684 C CA . SER A 1 84 ? 21.501 -9.505 -24.687 1.00 85.75 84 SER A CA 1
ATOM 685 C C . SER A 1 84 ? 22.882 -10.145 -24.493 1.00 85.75 84 SER A C 1
ATOM 687 O O . SER A 1 84 ? 23.019 -11.362 -24.582 1.00 85.75 84 SER A O 1
ATOM 689 N N . GLN A 1 85 ? 23.905 -9.334 -24.218 1.00 90.31 85 GLN A N 1
ATOM 690 C CA . GLN A 1 85 ? 25.273 -9.793 -23.954 1.00 90.31 85 GLN A CA 1
ATOM 691 C C . GLN A 1 85 ? 25.500 -10.231 -22.500 1.00 90.31 85 GLN A C 1
ATOM 693 O O . GLN A 1 85 ? 26.530 -10.831 -22.197 1.00 90.31 85 GLN A O 1
ATOM 698 N N . VAL A 1 86 ? 24.568 -9.934 -21.590 1.00 89.56 86 VAL A N 1
ATOM 699 C CA . VAL A 1 86 ? 24.680 -10.307 -20.180 1.00 89.56 86 VAL A CA 1
ATOM 700 C C . VAL A 1 86 ? 24.084 -11.703 -19.991 1.00 89.56 86 VAL A C 1
ATOM 702 O O . VAL A 1 86 ? 22.918 -11.930 -20.320 1.00 89.56 86 VAL A O 1
ATOM 705 N N . PRO A 1 87 ? 24.839 -12.672 -19.442 1.00 94.44 87 PRO A N 1
ATOM 706 C CA . PRO A 1 87 ? 24.284 -13.980 -19.130 1.00 94.44 87 PRO A CA 1
ATOM 707 C C . PRO A 1 87 ? 23.113 -13.865 -18.149 1.00 94.44 87 PRO A C 1
ATOM 709 O O . PRO A 1 87 ? 23.222 -13.208 -17.115 1.00 94.44 87 PRO A O 1
ATOM 712 N N . LEU A 1 88 ? 22.029 -14.600 -18.407 1.00 91.44 88 LEU A N 1
ATOM 713 C CA . LEU A 1 88 ? 20.775 -14.501 -17.647 1.00 91.44 88 LEU A CA 1
ATOM 714 C C . LEU A 1 88 ? 20.946 -14.658 -16.122 1.00 91.44 88 LEU A C 1
ATOM 716 O O . LEU A 1 88 ? 20.247 -14.019 -15.339 1.00 91.44 88 LEU A O 1
ATOM 720 N N . LYS A 1 89 ? 21.906 -15.483 -15.680 1.00 92.06 89 LYS A N 1
ATOM 721 C CA . LYS A 1 89 ? 22.229 -15.654 -14.252 1.00 92.06 89 LYS A CA 1
ATOM 722 C C . LYS A 1 89 ? 22.688 -14.344 -13.598 1.00 92.06 89 LYS A C 1
ATOM 724 O O . LYS A 1 89 ? 22.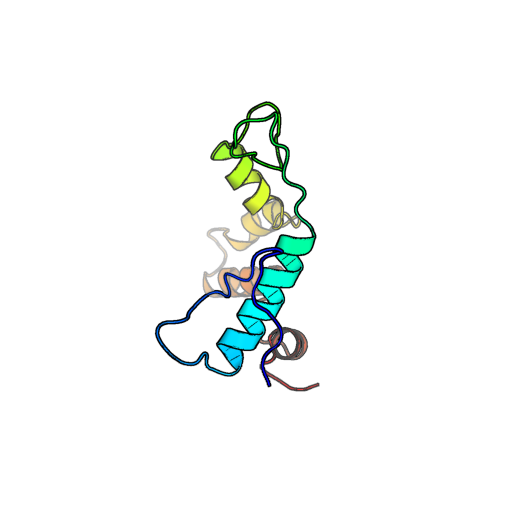318 -14.079 -12.458 1.00 92.06 89 LYS A O 1
ATOM 729 N N . VAL A 1 90 ? 23.466 -13.537 -14.319 1.00 91.44 90 VAL A N 1
ATOM 730 C CA . VAL A 1 90 ? 23.961 -12.232 -13.860 1.00 91.44 90 VAL A CA 1
ATOM 731 C C . VAL A 1 90 ? 22.814 -11.228 -13.821 1.00 91.44 90 VAL A C 1
ATOM 733 O O . VAL A 1 90 ? 22.650 -10.544 -12.814 1.00 91.44 90 VAL A O 1
ATOM 736 N N . SER A 1 91 ? 21.962 -11.213 -14.849 1.00 91.69 91 SER A N 1
ATOM 737 C CA . SER A 1 91 ? 20.783 -10.343 -14.899 1.00 91.69 91 SER A CA 1
ATOM 738 C C . SER A 1 91 ? 19.836 -10.593 -13.724 1.00 91.69 91 SER A C 1
ATOM 740 O O . SER A 1 91 ? 19.445 -9.665 -13.021 1.00 91.69 91 SER A O 1
ATOM 742 N N . ILE A 1 92 ? 19.523 -11.863 -13.443 1.00 90.31 92 ILE A N 1
ATOM 743 C CA . ILE A 1 92 ? 18.657 -12.246 -12.318 1.00 90.31 92 ILE A CA 1
ATOM 744 C C . ILE A 1 92 ? 19.291 -11.861 -10.975 1.00 90.31 92 ILE A C 1
ATOM 746 O O . ILE A 1 92 ? 18.581 -11.394 -10.081 1.00 90.31 92 ILE A O 1
ATOM 750 N N . LEU A 1 93 ? 20.606 -12.048 -10.810 1.00 91.38 93 LEU A N 1
ATOM 751 C CA . LEU A 1 93 ? 21.315 -11.663 -9.588 1.00 91.38 93 LEU A CA 1
ATOM 752 C C . LEU A 1 93 ? 21.262 -10.145 -9.369 1.00 91.38 93 LEU A C 1
ATOM 754 O O . LEU A 1 93 ? 20.874 -9.708 -8.287 1.00 91.38 93 LEU A O 1
ATOM 758 N N . ALA A 1 94 ? 21.592 -9.355 -10.393 1.00 90.06 94 ALA A N 1
ATOM 759 C CA . ALA A 1 94 ? 21.564 -7.895 -10.341 1.00 90.06 94 ALA A CA 1
ATOM 760 C C . ALA A 1 94 ? 20.146 -7.356 -10.093 1.00 90.06 94 ALA A C 1
ATOM 762 O O . ALA A 1 94 ? 19.953 -6.471 -9.263 1.00 90.06 94 ALA A O 1
ATOM 763 N N . TRP A 1 95 ? 19.133 -7.947 -10.730 1.00 89.00 95 TRP A N 1
ATOM 764 C CA . TRP A 1 95 ? 17.734 -7.585 -10.508 1.00 89.00 95 TRP A CA 1
ATOM 765 C C . TRP A 1 95 ? 17.277 -7.858 -9.071 1.00 89.00 95 TRP A C 1
ATOM 767 O O . TRP A 1 95 ? 16.602 -7.037 -8.451 1.00 89.00 95 TRP A O 1
ATOM 777 N N . ARG A 1 96 ? 17.667 -9.009 -8.505 1.00 88.25 96 ARG A N 1
ATOM 778 C CA . ARG A 1 96 ? 17.384 -9.332 -7.098 1.00 88.25 96 ARG A CA 1
ATOM 779 C C . ARG A 1 96 ? 18.134 -8.417 -6.137 1.00 88.25 96 ARG A C 1
ATOM 781 O O . ARG A 1 96 ? 17.578 -8.100 -5.090 1.00 88.25 96 ARG A O 1
ATOM 788 N N . LEU A 1 97 ? 19.357 -8.017 -6.479 1.00 87.12 97 LEU A N 1
ATOM 789 C CA . LEU A 1 97 ? 20.159 -7.087 -5.687 1.00 87.12 97 LEU A CA 1
ATOM 790 C C . LEU A 1 97 ? 19.487 -5.713 -5.611 1.00 87.12 97 LEU A C 1
ATOM 792 O O . LEU A 1 97 ? 19.274 -5.209 -4.517 1.00 87.12 97 LEU A O 1
ATOM 796 N N . LEU A 1 98 ? 19.097 -5.141 -6.752 1.00 84.25 98 LEU A N 1
ATOM 797 C CA . LEU A 1 98 ? 18.527 -3.790 -6.801 1.00 84.25 98 LEU A CA 1
ATOM 798 C C . LEU A 1 98 ? 17.156 -3.670 -6.136 1.00 84.25 98 LEU A C 1
ATOM 800 O O . LEU A 1 98 ? 16.792 -2.593 -5.682 1.00 84.25 98 LEU A O 1
ATOM 804 N N . ARG A 1 99 ? 16.403 -4.771 -6.056 1.00 82.88 99 ARG A N 1
ATOM 805 C CA . ARG A 1 99 ? 15.116 -4.819 -5.346 1.00 82.88 99 ARG A CA 1
ATOM 806 C C . ARG A 1 99 ? 15.247 -5.231 -3.878 1.00 82.88 99 ARG A C 1
ATOM 808 O O . ARG A 1 99 ? 14.238 -5.559 -3.260 1.00 82.88 99 ARG A O 1
ATOM 815 N N . ASP A 1 100 ? 16.475 -5.314 -3.367 1.00 84.69 100 ASP A N 1
ATOM 816 C CA . ASP A 1 100 ? 16.799 -5.776 -2.016 1.00 84.69 100 ASP A CA 1
ATOM 817 C C . ASP A 1 100 ? 16.131 -7.123 -1.667 1.00 84.69 100 ASP A C 1
ATOM 819 O O . ASP A 1 100 ? 15.531 -7.346 -0.616 1.00 84.69 100 ASP A O 1
ATOM 823 N N . ARG A 1 101 ? 16.167 -8.061 -2.626 1.00 84.44 101 ARG A N 1
ATOM 824 C CA . ARG A 1 101 ? 15.540 -9.390 -2.502 1.00 84.44 101 ARG A CA 1
ATOM 825 C C . ARG A 1 101 ? 16.530 -10.528 -2.321 1.00 84.44 101 ARG A C 1
ATOM 827 O O . ARG A 1 101 ? 16.117 -11.689 -2.338 1.00 84.44 101 ARG A O 1
ATOM 834 N N . LEU A 1 102 ? 17.813 -10.224 -2.157 1.00 90.06 102 LEU A N 1
ATOM 835 C CA . LEU A 1 102 ? 18.813 -11.232 -1.826 1.00 90.06 102 LEU A CA 1
ATOM 836 C C . LEU A 1 102 ? 18.671 -11.675 -0.364 1.00 90.06 102 LEU A C 1
ATOM 838 O O . LEU A 1 102 ? 18.295 -10.859 0.478 1.00 90.06 102 LEU A O 1
ATOM 842 N N . PRO A 1 103 ? 18.985 -12.943 -0.042 1.00 87.62 103 PRO A N 1
ATOM 843 C CA . PRO A 1 103 ? 18.935 -13.467 1.321 1.00 87.62 103 PRO A CA 1
ATOM 844 C C . PRO A 1 103 ? 20.131 -12.963 2.148 1.00 87.62 103 PRO A C 1
ATOM 846 O O . PRO A 1 103 ? 20.976 -13.733 2.594 1.00 87.62 103 PRO A O 1
ATOM 849 N N . THR A 1 104 ? 20.246 -11.647 2.310 1.00 91.19 104 THR A N 1
ATOM 850 C CA . THR A 1 104 ? 21.211 -11.020 3.216 1.00 91.19 104 THR A CA 1
ATOM 851 C C . THR A 1 104 ? 20.709 -11.141 4.653 1.00 91.19 104 THR A C 1
ATOM 853 O O . THR A 1 104 ? 19.508 -11.274 4.889 1.00 91.19 104 THR A O 1
ATOM 856 N N . LYS A 1 105 ? 21.608 -11.058 5.643 1.00 90.12 105 LYS A N 1
ATOM 857 C CA . LYS A 1 105 ? 21.219 -11.083 7.064 1.00 90.12 105 LYS A CA 1
ATOM 858 C C . LYS A 1 105 ? 20.160 -10.016 7.377 1.00 90.12 105 LYS A C 1
ATOM 860 O O . LYS A 1 105 ? 19.169 -10.324 8.027 1.00 90.12 105 LYS A O 1
ATOM 865 N N . ALA A 1 106 ? 20.344 -8.798 6.863 1.00 88.69 106 ALA A N 1
ATOM 866 C CA . ALA A 1 106 ? 19.391 -7.703 7.032 1.00 88.69 106 ALA A CA 1
ATOM 867 C C . ALA A 1 106 ? 18.008 -8.037 6.444 1.00 88.69 106 ALA A C 1
ATOM 869 O O . ALA A 1 106 ? 17.006 -7.866 7.132 1.00 88.69 106 ALA A O 1
ATOM 870 N N . ASN A 1 107 ? 17.949 -8.601 5.232 1.00 88.44 107 ASN A N 1
ATOM 871 C CA . ASN A 1 107 ? 16.683 -8.978 4.592 1.00 88.44 107 ASN A CA 1
ATOM 872 C C . ASN A 1 107 ? 15.989 -10.162 5.254 1.00 88.44 107 ASN A C 1
ATOM 874 O O . ASN A 1 107 ? 14.767 -10.274 5.220 1.00 88.44 107 ASN A O 1
ATOM 878 N N . LEU A 1 108 ? 16.757 -11.072 5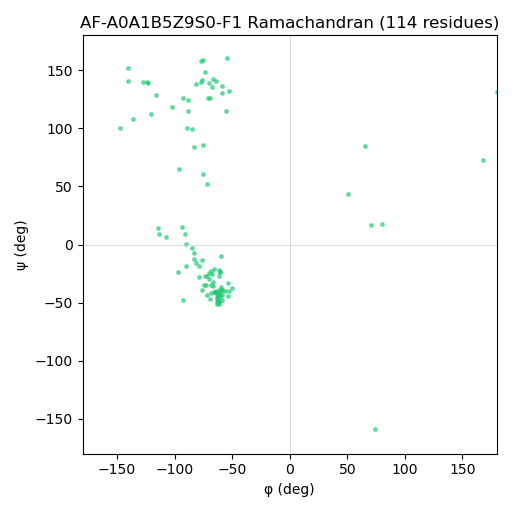.845 1.00 90.25 108 LEU A N 1
ATOM 879 C CA . LEU A 1 108 ? 16.196 -12.175 6.612 1.00 90.25 108 LEU A CA 1
ATOM 880 C C . LEU A 1 108 ? 15.628 -11.689 7.952 1.00 90.25 108 LEU A C 1
ATOM 882 O O . LEU A 1 108 ? 14.593 -12.195 8.373 1.00 90.25 108 LEU A O 1
ATOM 886 N N . ILE A 1 109 ? 16.246 -10.686 8.584 1.00 90.50 109 ILE A N 1
ATOM 887 C CA . ILE A 1 109 ? 15.713 -10.041 9.794 1.00 90.50 109 ILE A CA 1
ATOM 888 C C . ILE A 1 109 ? 14.458 -9.220 9.465 1.00 90.50 109 ILE A C 1
ATOM 890 O O . ILE A 1 109 ? 13.440 -9.385 10.130 1.00 90.50 109 ILE A O 1
ATOM 894 N N . SER A 1 110 ? 14.478 -8.393 8.410 1.00 87.44 110 SER A N 1
ATOM 895 C CA . SER A 1 110 ? 13.323 -7.557 8.027 1.00 87.44 110 SER A CA 1
ATOM 896 C C . SER A 1 110 ? 12.083 -8.374 7.655 1.00 87.44 110 SER A C 1
ATOM 898 O O . SER A 1 110 ? 10.958 -7.916 7.838 1.00 87.44 110 SER A O 1
ATOM 900 N N . ARG A 1 111 ? 12.279 -9.605 7.173 1.00 85.19 111 ARG A N 1
ATOM 901 C CA . ARG A 1 111 ? 11.209 -10.561 6.852 1.00 85.19 111 ARG A CA 1
ATOM 902 C C . ARG A 1 111 ? 10.820 -11.478 8.016 1.00 85.19 111 ARG A C 1
ATOM 904 O O . ARG A 1 111 ? 9.975 -12.345 7.823 1.00 85.19 111 ARG A O 1
ATOM 911 N N . GLY A 1 112 ? 11.443 -11.335 9.187 1.00 88.56 112 GLY A N 1
ATOM 912 C CA . GLY A 1 112 ? 11.164 -12.168 10.361 1.00 88.56 112 GLY A CA 1
ATOM 913 C C . GLY A 1 112 ? 11.647 -13.619 10.249 1.00 88.56 112 GLY A C 1
ATOM 914 O O . GLY A 1 112 ? 11.195 -14.472 11.005 1.00 88.56 112 GLY A O 1
ATOM 915 N N . CYS A 1 113 ? 12.553 -13.929 9.313 1.00 89.25 113 CYS A N 1
ATOM 916 C CA . CYS A 1 113 ? 13.149 -15.264 9.183 1.00 89.25 113 CYS A CA 1
ATOM 917 C C . CYS A 1 113 ? 14.268 -15.513 10.208 1.00 89.25 113 CYS A C 1
ATOM 919 O O . CYS A 1 113 ? 14.529 -16.661 10.559 1.00 89.25 113 CYS A O 1
ATOM 921 N N . LEU A 1 114 ? 14.949 -14.455 10.658 1.00 89.38 114 LEU A N 1
ATOM 922 C CA . LEU A 1 114 ? 15.961 -14.493 11.716 1.00 89.38 114 LEU A CA 1
ATOM 923 C C . LEU A 1 114 ? 15.576 -13.509 12.824 1.00 89.38 114 LEU A C 1
ATOM 925 O O . LEU A 1 114 ? 15.149 -12.394 12.532 1.00 89.38 114 LEU A O 1
ATOM 929 N N . SER A 1 115 ? 15.776 -13.899 14.083 1.00 78.06 115 SER A N 1
ATOM 930 C CA . SER A 1 115 ? 15.753 -12.976 15.222 1.00 78.06 115 SER A CA 1
ATOM 931 C C . SER A 1 115 ? 17.067 -12.188 15.284 1.00 78.06 115 SER A C 1
ATOM 933 O O . SER A 1 115 ? 18.130 -12.755 15.013 1.00 78.06 115 SER A O 1
ATOM 935 N N . SER A 1 116 ? 16.985 -10.894 15.608 1.00 71.50 116 SER A N 1
ATOM 936 C CA . SER A 1 116 ? 18.136 -9.980 15.706 1.00 71.50 116 SER A CA 1
ATOM 937 C C . SER A 1 116 ? 19.109 -10.360 16.812 1.00 71.50 116 SER A C 1
ATOM 939 O O . SER A 1 116 ? 18.605 -10.636 17.924 1.00 71.50 116 SER A O 1
#

Secondary structure (DSSP, 8-state):
-------TT------SSPPPHHHHHHHHHHHHHHHTPPP-TTS------TT-TTT---HHHHHHHHHGGG-SSHHHHHHHHT-TTS-HHHHHHHHHHHTT-S--HHHHHHTTSS--

Radius of gyration: 24.83 Å; Cα contacts (8 Å, |Δi|>4): 42; chains: 1; bounding box: 58×34×56 Å

pLDDT: mean 79.97, std 13.42, range [36.25, 94.44]

Solvent-accessible surface area (backbone atoms only — not comparable to full-atom values): 7596 Å² total; per-residue (Å²): 137,89,88,82,45,78,44,104,82,66,59,43,83,82,67,96,57,88,74,50,76,68,53,50,50,52,48,52,53,51,51,58,57,52,71,72,60,82,88,59,92,92,55,82,92,73,91,73,31,86,94,33,81,86,81,37,81,44,74,66,59,55,52,45,64,71,49,66,80,70,69,60,87,48,67,71,51,46,59,63,40,71,31,91,89,49,58,65,72,56,28,54,51,53,54,31,52,77,68,66,65,50,93,41,73,69,47,31,38,78,68,67,76,38,85,131

Mean predicted aligned error: 15.05 Å

InterPro domains:
  IPR026960 Reverse transcriptase zinc-binding domain [PF13966] (57-113)

Foldseek 3Di:
DDDDQPDPVPNHPDDPDDDDPVRVVVVVVVVVVVVVDDDDPPDDDDDAQVVDRPVGDDPVVVVCVVCVVPPDVCPVVLCVLPDPPDPVVSSVVVVCVVVVNDPDPVVCVVVVVDDD